Protein AF-A0A380DMB0-F1 (afdb_monomer_lite)

Sequence (54 aa):
MKPALARGELQCIGATTLDEYRKNIEKDAALERRFQPVQVDEPSVVDTVAILKD

Radius of gyration: 15.46 Å; chains: 1; bounding box: 32×20×40 Å

Secondary structure (DSSP, 8-state):
-HHHHHHT---------HHHHHHHTTT-HHHHTTPPP---PPPPHHHHHHHTT-

InterPro domains:
  IPR027417 P-loop containing nucleoside triphosphate hydrolase [G3DSA:3.40.50.300] (1-53)
  IPR027417 P-loop containing nucleoside triphosphate hydrolase [SSF52540] (2-53)
  IPR050130 ATP-dependent Clp protease/Chaperone ClpA/ClpB [PTHR11638] (1-53)

Foldseek 3Di:
DLVCLLVVVDDDDDDDDPVCCVVPQVVDPSNPVRDDDDDDDDDDPVVVVVVVVD

Organism: Staphylococcus aureus (NCBI:txid1280)

Structure (mmCIF, N/CA/C/O backbone):
data_AF-A0A380DMB0-F1
#
_entry.id   AF-A0A380DMB0-F1
#
loop_
_atom_site.group_PDB
_atom_site.id
_atom_site.type_symbol
_atom_site.label_atom_id
_atom_site.label_alt_id
_atom_site.label_comp_id
_atom_site.label_asym_id
_atom_site.label_entity_id
_atom_site.label_seq_id
_atom_site.pdbx_PDB_ins_code
_atom_site.Cartn_x
_atom_site.Cartn_y
_atom_site.Cartn_z
_atom_site.occupancy
_atom_site.B_iso_or_equiv
_atom_site.auth_seq_id
_atom_site.auth_comp_id
_atom_site.auth_asym_id
_atom_site.auth_atom_id
_atom_site.pdbx_PDB_model_num
ATOM 1 N N . MET A 1 1 ? -21.000 2.112 6.746 1.00 59.50 1 MET A N 1
ATOM 2 C CA . MET A 1 1 ? -19.903 1.183 6.375 1.00 59.50 1 MET A CA 1
ATOM 3 C C . MET A 1 1 ? -19.172 0.583 7.573 1.00 59.50 1 MET A C 1
ATOM 5 O O . MET A 1 1 ? -19.082 -0.636 7.622 1.00 59.50 1 MET A O 1
ATOM 9 N N . LYS A 1 2 ? -18.717 1.375 8.562 1.00 64.44 2 LYS A N 1
ATOM 10 C CA . LYS A 1 2 ? -17.998 0.870 9.758 1.00 64.44 2 LYS A CA 1
ATOM 11 C C . LYS A 1 2 ? -18.621 -0.371 10.448 1.00 64.44 2 LYS A C 1
ATOM 13 O O . LYS A 1 2 ? -17.860 -1.274 10.780 1.00 64.44 2 LYS A O 1
ATOM 18 N N . PRO A 1 3 ? -19.957 -0.497 10.601 1.00 69.94 3 PRO A N 1
ATOM 19 C CA . PRO A 1 3 ? -20.542 -1.677 11.247 1.00 69.94 3 PRO A CA 1
ATOM 20 C C . PRO A 1 3 ? -20.384 -2.982 10.449 1.00 69.94 3 PRO A C 1
ATOM 22 O O . PRO A 1 3 ? -20.148 -4.026 11.044 1.00 69.94 3 PRO A O 1
ATOM 25 N N . ALA A 1 4 ? -20.487 -2.934 9.116 1.00 71.88 4 ALA A N 1
ATOM 26 C CA . ALA A 1 4 ? -20.407 -4.124 8.257 1.00 71.88 4 ALA A CA 1
ATOM 27 C C . ALA A 1 4 ? -18.971 -4.666 8.149 1.00 71.88 4 ALA A C 1
ATOM 29 O O . ALA A 1 4 ? -18.754 -5.874 8.192 1.00 71.88 4 ALA A O 1
ATOM 30 N N . LEU A 1 5 ? -17.984 -3.764 8.108 1.00 68.44 5 LEU A N 1
ATOM 31 C CA . LEU A 1 5 ? -16.558 -4.103 8.184 1.00 68.44 5 LEU A CA 1
ATOM 32 C C . LEU A 1 5 ? -16.189 -4.733 9.535 1.00 68.44 5 LEU A C 1
ATOM 34 O O . LEU A 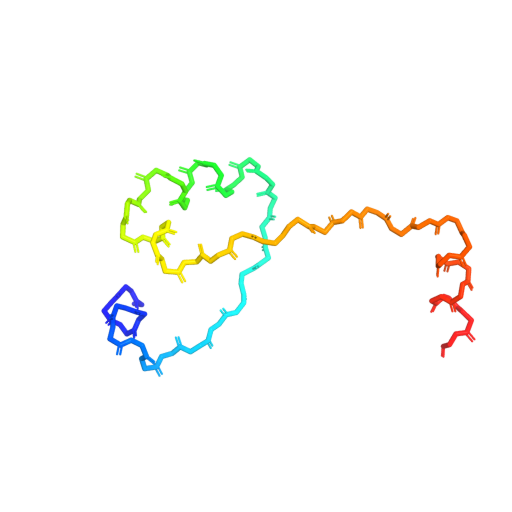1 5 ? -15.471 -5.726 9.583 1.00 68.44 5 LEU A O 1
ATOM 38 N N . ALA A 1 6 ? -16.719 -4.197 10.639 1.00 67.88 6 ALA A N 1
ATOM 39 C CA . ALA A 1 6 ? -16.456 -4.728 11.977 1.00 67.88 6 ALA A CA 1
ATOM 40 C C . ALA A 1 6 ? -17.020 -6.146 12.183 1.00 67.88 6 ALA A C 1
ATOM 42 O O . ALA A 1 6 ? -16.424 -6.937 12.918 1.00 67.88 6 ALA A O 1
ATOM 43 N N . ARG A 1 7 ? -18.143 -6.465 11.524 1.00 77.06 7 ARG A N 1
ATOM 44 C CA . ARG A 1 7 ? -18.769 -7.796 11.544 1.00 77.06 7 ARG A CA 1
ATOM 45 C C . ARG A 1 7 ? -18.169 -8.782 10.536 1.00 77.06 7 ARG A C 1
ATOM 47 O O . ARG A 1 7 ? -18.499 -9.957 10.601 1.00 77.06 7 ARG A O 1
ATOM 54 N N . GLY A 1 8 ? -17.281 -8.334 9.642 1.00 71.62 8 GLY A N 1
ATOM 55 C CA . GLY A 1 8 ? -16.664 -9.186 8.617 1.00 71.62 8 GLY A CA 1
ATOM 56 C C . GLY A 1 8 ? -17.608 -9.591 7.478 1.00 71.62 8 GLY A C 1
ATOM 57 O O . GLY A 1 8 ? -17.268 -10.458 6.686 1.00 71.62 8 GLY A O 1
ATOM 58 N N . GLU A 1 9 ? -18.777 -8.954 7.372 1.00 81.69 9 GLU A N 1
ATOM 59 C CA . GLU A 1 9 ? -19.799 -9.227 6.345 1.00 81.69 9 GLU A CA 1
ATOM 60 C C . GLU A 1 9 ? -19.425 -8.645 4.970 1.00 81.69 9 GLU A C 1
ATOM 62 O O . GLU A 1 9 ? -20.110 -8.887 3.979 1.00 81.69 9 GLU A O 1
ATOM 67 N N . LEU A 1 10 ? -18.357 -7.846 4.910 1.00 79.56 10 LEU A N 1
ATOM 68 C CA . LEU A 1 10 ? -17.887 -7.175 3.708 1.00 79.56 10 LEU A CA 1
ATOM 69 C C . LEU A 1 10 ? -16.370 -7.329 3.591 1.00 79.56 10 LEU A C 1
ATOM 71 O O . LEU A 1 10 ? -15.629 -6.840 4.445 1.00 79.56 10 LEU A O 1
ATOM 75 N N . GLN A 1 11 ? -15.923 -7.961 2.508 1.00 82.75 11 GLN A N 1
ATOM 76 C CA . GLN A 1 11 ? -14.525 -7.955 2.090 1.00 82.75 11 GLN A CA 1
ATOM 77 C C . GLN A 1 11 ? -14.320 -6.860 1.047 1.00 82.75 11 GLN A C 1
ATOM 79 O O . GLN A 1 11 ? -15.068 -6.763 0.075 1.00 82.75 11 GLN A O 1
ATOM 84 N N . CYS A 1 12 ? -13.310 -6.023 1.253 1.00 86.88 12 CYS A N 1
ATOM 85 C CA . CYS A 1 12 ? -12.937 -4.987 0.302 1.00 86.88 12 CYS A CA 1
ATOM 86 C C . CYS A 1 12 ? -11.426 -4.769 0.313 1.00 86.88 12 CYS A C 1
ATOM 88 O O . CYS A 1 12 ? -10.770 -4.977 1.333 1.00 86.88 12 CYS A O 1
ATOM 90 N N . ILE A 1 13 ? -10.899 -4.295 -0.813 1.00 90.31 13 ILE A N 1
ATOM 91 C CA . ILE A 1 13 ? -9.513 -3.850 -0.949 1.00 90.31 13 ILE A CA 1
ATOM 92 C C . ILE A 1 13 ? -9.546 -2.332 -1.120 1.00 90.31 13 ILE A C 1
ATOM 94 O O . ILE A 1 13 ? -10.289 -1.818 -1.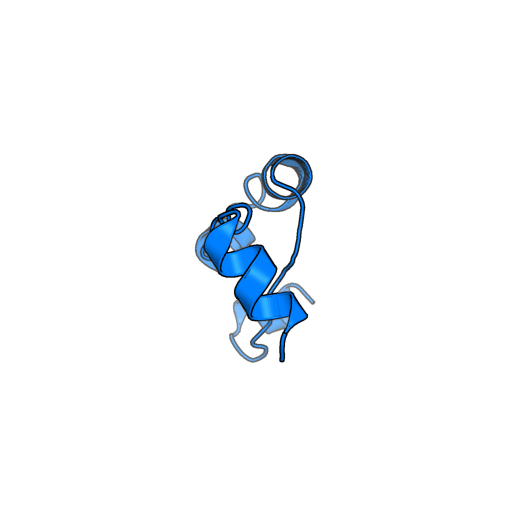956 1.00 90.31 13 ILE A O 1
ATOM 98 N N . GLY A 1 14 ? -8.786 -1.619 -0.291 1.00 90.12 14 GLY A N 1
ATOM 99 C CA . GLY A 1 14 ? -8.589 -0.179 -0.426 1.00 90.12 14 GLY A CA 1
ATOM 100 C C . GLY A 1 14 ? -7.340 0.118 -1.251 1.00 90.12 14 GLY A C 1
ATOM 101 O O . GLY A 1 14 ? -6.337 -0.573 -1.106 1.00 90.12 14 GLY A O 1
ATOM 102 N N . ALA A 1 15 ? -7.395 1.159 -2.080 1.00 94.25 15 ALA A N 1
ATOM 103 C CA . ALA A 1 15 ? -6.239 1.708 -2.780 1.00 94.25 15 ALA A CA 1
ATOM 104 C C . ALA A 1 15 ? -6.116 3.188 -2.402 1.00 94.25 15 ALA A C 1
ATOM 106 O O . ALA A 1 15 ? -7.003 3.983 -2.710 1.00 94.25 15 ALA A O 1
ATOM 107 N N . THR A 1 16 ? -5.057 3.539 -1.677 1.00 92.69 16 THR A N 1
ATOM 108 C CA . THR A 1 16 ? -4.809 4.900 -1.183 1.00 92.69 16 THR A CA 1
ATOM 109 C C . THR A 1 16 ? -3.334 5.235 -1.311 1.00 92.69 16 THR A C 1
ATOM 111 O O . THR A 1 16 ? -2.488 4.340 -1.334 1.00 92.69 16 THR A O 1
ATOM 114 N N . THR A 1 17 ? -3.005 6.523 -1.301 1.00 92.81 17 THR A N 1
ATOM 115 C CA . THR A 1 17 ? -1.614 6.942 -1.095 1.00 92.81 17 THR A CA 1
ATOM 116 C C . THR A 1 17 ? -1.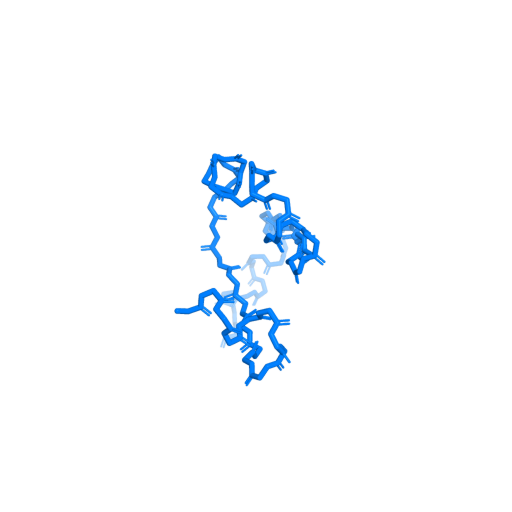155 6.638 0.337 1.00 92.81 17 THR A C 1
ATOM 118 O O . THR A 1 17 ? -1.972 6.468 1.252 1.00 92.81 17 THR A O 1
ATOM 121 N N . LEU A 1 18 ? 0.165 6.597 0.554 1.00 89.75 18 LEU A N 1
ATOM 122 C CA . LEU A 1 18 ? 0.746 6.408 1.890 1.00 89.75 18 LEU A CA 1
ATOM 123 C C . LEU A 1 18 ? 0.289 7.501 2.869 1.00 89.75 18 LEU A C 1
ATOM 125 O O . LEU A 1 18 ? -0.008 7.212 4.028 1.00 89.75 18 LEU A O 1
ATOM 129 N N . ASP A 1 19 ? 0.182 8.743 2.402 1.00 91.44 19 ASP A N 1
ATOM 130 C CA . ASP A 1 19 ? -0.206 9.877 3.243 1.00 91.44 19 ASP A CA 1
ATOM 131 C C . ASP A 1 19 ? -1.678 9.807 3.667 1.00 91.44 19 ASP A C 1
ATOM 133 O O . ASP A 1 19 ? -2.017 10.080 4.823 1.00 91.44 19 ASP A O 1
ATOM 137 N N . GLU A 1 20 ? -2.567 9.384 2.767 1.00 90.19 20 GLU A N 1
ATOM 138 C CA . GLU A 1 20 ? -3.982 9.182 3.085 1.00 90.19 20 GLU A CA 1
ATOM 139 C C . GLU A 1 20 ? -4.196 8.012 4.043 1.00 90.19 20 GLU A C 1
ATOM 141 O O . GLU A 1 20 ? -5.022 8.129 4.956 1.00 90.19 20 GLU A O 1
ATOM 146 N N . TYR A 1 21 ? -3.437 6.923 3.875 1.00 89.81 21 TYR A N 1
ATOM 147 C CA . TYR A 1 21 ? -3.459 5.784 4.790 1.00 89.81 21 TYR A CA 1
ATOM 148 C C . TYR A 1 21 ? -3.070 6.219 6.208 1.00 89.81 21 TYR A C 1
ATOM 150 O O . TYR A 1 21 ? -3.835 6.015 7.154 1.00 89.81 21 TYR A O 1
ATOM 158 N N . ARG A 1 22 ? -1.941 6.926 6.345 1.00 88.62 22 ARG A N 1
ATOM 159 C CA . ARG A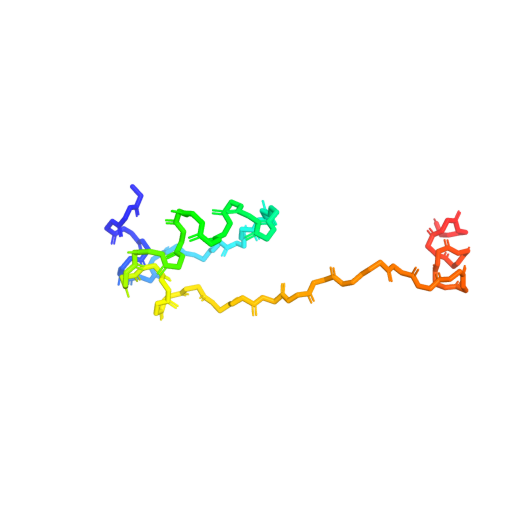 1 22 ? -1.451 7.456 7.629 1.00 88.62 22 ARG A CA 1
ATOM 160 C C . ARG A 1 22 ? -2.437 8.421 8.277 1.00 88.62 22 ARG A C 1
ATOM 162 O O . ARG A 1 22 ? -2.631 8.421 9.489 1.00 88.62 22 ARG A O 1
ATOM 169 N N . LYS A 1 23 ? -3.066 9.289 7.481 1.00 89.50 23 LYS A N 1
ATOM 170 C CA . LYS A 1 23 ? -3.978 10.314 8.001 1.00 89.50 23 LYS A CA 1
ATOM 171 C C . LYS A 1 23 ? -5.316 9.739 8.460 1.00 89.50 23 LYS A C 1
ATOM 173 O O . LYS A 1 23 ? -5.852 10.242 9.446 1.00 89.50 23 LYS A O 1
ATOM 178 N N . ASN A 1 24 ? -5.858 8.750 7.748 1.00 85.00 24 ASN A N 1
ATOM 179 C CA . ASN A 1 24 ? -7.256 8.339 7.909 1.00 85.00 24 ASN A CA 1
ATOM 180 C C . ASN A 1 24 ? -7.442 6.911 8.440 1.00 85.00 24 ASN A C 1
ATOM 182 O O . ASN A 1 24 ? -8.447 6.658 9.100 1.00 85.00 24 ASN A O 1
ATOM 186 N N . ILE A 1 25 ? -6.518 5.988 8.154 1.00 86.44 25 ILE A N 1
ATOM 187 C CA . ILE A 1 25 ? -6.640 4.571 8.529 1.00 86.44 25 ILE A CA 1
ATOM 188 C C . ILE A 1 25 ? -5.800 4.266 9.765 1.00 86.44 25 ILE A C 1
ATOM 190 O O . ILE A 1 25 ? -6.333 3.766 10.748 1.00 86.44 25 ILE A O 1
ATOM 194 N N . GLU A 1 26 ? -4.523 4.645 9.757 1.00 85.94 26 GLU A N 1
ATOM 195 C CA . GLU A 1 26 ? -3.595 4.378 10.867 1.00 85.94 26 GLU A CA 1
ATOM 196 C C . GLU A 1 26 ? -4.003 5.096 12.164 1.00 85.94 26 GLU A C 1
ATOM 198 O O . GLU A 1 26 ? -3.801 4.589 13.262 1.00 85.94 26 GLU A O 1
ATOM 203 N N . LYS A 1 27 ? -4.660 6.258 12.060 1.00 85.06 27 LYS A N 1
ATOM 204 C CA . LYS A 1 27 ? -5.180 6.982 13.235 1.00 85.06 27 LYS A CA 1
ATOM 205 C C . LYS A 1 27 ? -6.426 6.349 13.858 1.00 85.06 27 LYS A C 1
ATOM 207 O O . LYS A 1 27 ? -6.790 6.722 14.973 1.00 85.06 27 LYS A O 1
ATOM 212 N N . ASP A 1 28 ? -7.110 5.446 13.157 1.00 87.38 28 ASP A N 1
ATOM 213 C CA . ASP A 1 28 ? -8.314 4.775 13.647 1.00 87.38 28 ASP A CA 1
ATOM 214 C C . ASP A 1 28 ? -7.971 3.328 14.025 1.00 87.38 28 ASP A C 1
ATOM 216 O O . ASP A 1 28 ? -7.913 2.433 13.180 1.00 87.38 28 ASP A O 1
ATOM 220 N N . ALA A 1 29 ? -7.791 3.087 15.326 1.00 83.00 29 ALA A N 1
ATOM 221 C CA . ALA A 1 29 ? -7.391 1.787 15.870 1.00 83.00 29 ALA A CA 1
ATOM 222 C C . ALA A 1 29 ? -8.335 0.625 15.493 1.00 83.00 29 ALA A C 1
ATOM 224 O O . ALA A 1 29 ? -7.939 -0.541 15.547 1.00 83.00 29 ALA A O 1
ATOM 225 N N . ALA A 1 30 ? -9.596 0.903 15.140 1.00 83.06 30 ALA A N 1
ATOM 226 C CA . ALA A 1 30 ? -10.515 -0.134 14.683 1.00 83.06 30 ALA A CA 1
ATOM 227 C C . ALA A 1 30 ? -10.266 -0.517 13.218 1.00 83.06 30 ALA A C 1
ATOM 229 O O . ALA A 1 30 ? -10.466 -1.678 12.862 1.00 83.06 30 ALA A O 1
ATOM 230 N N . LEU A 1 31 ? -9.842 0.433 12.380 1.00 83.06 31 LEU A N 1
ATOM 231 C CA . LEU A 1 31 ? -9.530 0.192 10.971 1.00 83.06 31 LEU A CA 1
ATOM 232 C C . LEU A 1 31 ? -8.142 -0.429 10.810 1.00 83.06 31 LEU A C 1
ATOM 234 O O . LEU A 1 31 ? -8.017 -1.411 10.085 1.00 83.06 31 LEU A O 1
ATOM 238 N N . GLU A 1 32 ? -7.140 0.057 11.542 1.00 82.19 32 GLU A N 1
ATOM 239 C CA . GLU A 1 32 ? -5.772 -0.485 11.530 1.00 82.19 32 GLU A CA 1
ATOM 240 C C . GLU A 1 32 ? -5.734 -1.991 11.853 1.00 82.19 32 GLU A C 1
ATOM 242 O O . GLU A 1 32 ? -5.017 -2.762 11.227 1.00 82.19 32 GLU A O 1
ATOM 247 N N . ARG A 1 33 ? -6.578 -2.456 12.783 1.00 82.88 33 ARG A N 1
ATOM 248 C CA . ARG A 1 33 ? -6.670 -3.885 13.143 1.00 82.88 33 ARG A CA 1
ATOM 249 C C . ARG A 1 33 ? -7.387 -4.751 12.106 1.00 82.88 33 ARG A C 1
ATOM 251 O O . ARG A 1 33 ? -7.398 -5.973 12.240 1.00 82.88 33 ARG A O 1
ATOM 258 N N . ARG A 1 34 ? -8.080 -4.139 11.146 1.00 83.44 34 ARG A N 1
ATOM 259 C CA . ARG A 1 34 ? -8.935 -4.829 10.164 1.00 83.44 34 ARG A CA 1
ATOM 260 C C . ARG A 1 34 ? -8.366 -4.768 8.756 1.00 83.44 34 ARG A C 1
ATOM 262 O O . ARG A 1 34 ? -8.604 -5.691 7.984 1.00 83.44 34 ARG A O 1
ATOM 269 N N . PHE A 1 35 ? -7.626 -3.714 8.436 1.00 85.50 35 PHE A N 1
ATOM 270 C CA . PHE A 1 35 ? -6.914 -3.572 7.179 1.00 85.50 35 PHE A CA 1
ATOM 271 C C . PHE A 1 35 ? -5.449 -3.929 7.382 1.00 85.50 35 PHE A C 1
ATOM 273 O O . PHE A 1 35 ? -4.747 -3.278 8.145 1.00 85.50 35 PHE A O 1
ATOM 280 N N . GLN A 1 36 ? -4.985 -4.952 6.670 1.00 86.38 36 GLN A N 1
ATOM 281 C CA . GLN A 1 36 ? -3.561 -5.231 6.571 1.00 86.38 36 GLN A CA 1
ATOM 282 C C . GLN A 1 36 ? -2.983 -4.398 5.417 1.00 86.38 36 GLN A C 1
ATOM 284 O O . GLN A 1 36 ? -3.426 -4.579 4.279 1.00 86.38 36 GLN A O 1
ATOM 289 N N . PRO A 1 37 ? -2.035 -3.480 5.671 1.00 89.25 37 PRO A N 1
ATOM 290 C CA . PRO A 1 37 ? -1.420 -2.706 4.605 1.00 89.25 37 PRO A CA 1
ATOM 291 C C . PRO A 1 37 ? -0.537 -3.610 3.741 1.00 89.25 37 PRO A C 1
ATOM 293 O O . PRO A 1 37 ? 0.261 -4.394 4.254 1.00 89.25 37 PRO A O 1
ATOM 296 N N . VAL A 1 38 ? -0.665 -3.463 2.425 1.00 92.62 38 VAL A N 1
ATOM 297 C CA . VAL A 1 38 ? 0.225 -4.070 1.432 1.00 92.62 38 VAL A CA 1
ATOM 298 C C . VAL A 1 38 ? 0.864 -2.926 0.661 1.00 92.62 38 VAL A C 1
ATOM 300 O O . VAL A 1 38 ? 0.156 -2.144 0.028 1.00 92.62 38 VAL A O 1
ATOM 303 N N . GLN A 1 39 ? 2.187 -2.790 0.756 1.00 93.25 39 GLN A N 1
ATOM 304 C CA . GLN A 1 39 ? 2.913 -1.828 -0.067 1.00 93.25 39 GLN A CA 1
ATOM 305 C C . GLN A 1 39 ? 3.053 -2.382 -1.480 1.00 93.25 39 GLN A C 1
ATOM 307 O O . GLN A 1 39 ? 3.393 -3.549 -1.668 1.00 93.25 39 GLN A O 1
ATOM 312 N N . VAL A 1 40 ? 2.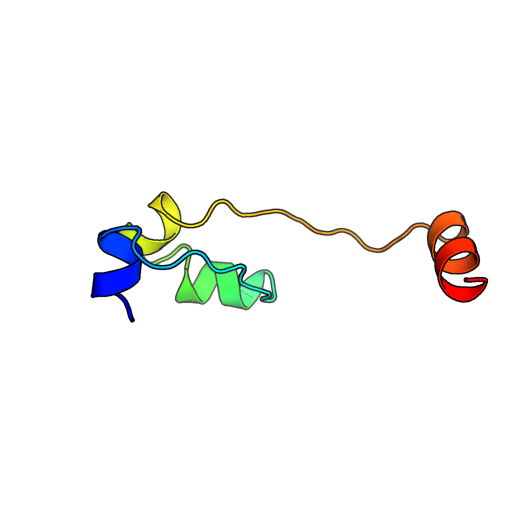740 -1.536 -2.454 1.00 93.38 40 VAL A N 1
ATOM 313 C CA . VAL A 1 40 ? 2.881 -1.837 -3.873 1.00 93.38 40 VAL A CA 1
ATOM 314 C C . VAL A 1 40 ? 3.921 -0.877 -4.411 1.00 93.38 40 VAL A C 1
ATOM 316 O O . VAL A 1 40 ? 3.701 0.335 -4.413 1.00 93.38 40 VAL A O 1
ATOM 319 N N . ASP A 1 41 ? 5.049 -1.436 -4.820 1.00 93.31 41 ASP A N 1
ATOM 320 C CA . ASP A 1 41 ? 6.144 -0.675 -5.400 1.00 93.31 41 ASP A CA 1
ATOM 321 C C . ASP A 1 41 ? 5.935 -0.483 -6.903 1.00 93.31 41 ASP A C 1
ATOM 323 O O . ASP A 1 41 ? 5.137 -1.172 -7.548 1.00 93.31 41 ASP A O 1
ATOM 327 N N . GLU A 1 42 ? 6.664 0.477 -7.465 1.00 94.75 42 GLU A N 1
ATOM 328 C CA . GLU A 1 42 ? 6.695 0.678 -8.907 1.00 94.75 42 GLU A CA 1
ATOM 329 C C . GLU A 1 42 ? 7.272 -0.572 -9.601 1.00 94.75 42 GLU A C 1
ATOM 331 O O . GLU A 1 42 ? 8.260 -1.139 -9.117 1.00 94.75 42 GLU A O 1
ATOM 336 N N . PRO A 1 43 ? 6.682 -1.021 -10.725 1.00 96.12 43 PRO A N 1
ATOM 337 C CA . PRO A 1 43 ? 7.247 -2.121 -11.495 1.00 96.12 43 PRO A CA 1
ATOM 338 C C . PRO A 1 43 ? 8.672 -1.794 -11.950 1.00 96.12 43 PRO A C 1
ATOM 340 O O . PRO A 1 43 ? 8.998 -0.654 -12.287 1.00 96.12 43 PRO A O 1
ATOM 343 N N . SER A 1 44 ? 9.530 -2.814 -12.033 1.00 97.31 44 SER A N 1
ATOM 344 C CA . SER A 1 44 ? 10.840 -2.625 -12.655 1.00 97.31 44 SER A CA 1
ATOM 345 C C . SER A 1 44 ? 10.682 -2.271 -14.138 1.00 97.31 44 SER A C 1
ATOM 347 O O . SER A 1 44 ? 9.632 -2.496 -14.746 1.00 97.31 44 SER A O 1
ATOM 349 N N . VAL A 1 45 ? 11.738 -1.756 -14.772 1.00 97.00 45 VAL A N 1
ATOM 350 C CA . VAL A 1 45 ? 11.710 -1.477 -16.220 1.00 97.00 45 VAL A CA 1
ATOM 351 C C . VAL A 1 45 ? 11.375 -2.745 -17.016 1.00 97.00 45 VAL A C 1
ATOM 353 O O . VAL A 1 45 ? 10.616 -2.683 -17.980 1.00 97.00 45 VAL A O 1
ATOM 356 N N . VAL A 1 46 ? 11.905 -3.900 -16.597 1.00 96.94 46 VAL A N 1
ATOM 357 C CA . VAL A 1 46 ? 11.644 -5.190 -17.253 1.00 96.94 46 VAL A CA 1
ATOM 358 C C . VAL A 1 46 ? 10.174 -5.582 -17.104 1.00 96.94 46 VAL A C 1
ATOM 360 O O . VAL A 1 46 ? 9.547 -5.939 -18.101 1.00 96.94 46 VAL A O 1
ATOM 363 N N . ASP A 1 47 ? 9.611 -5.442 -15.902 1.00 96.44 47 ASP A N 1
ATOM 364 C CA . ASP A 1 47 ? 8.203 -5.763 -15.633 1.00 96.44 47 ASP A CA 1
ATOM 365 C C . ASP A 1 47 ? 7.264 -4.803 -16.368 1.00 96.44 47 ASP A C 1
ATOM 367 O O . ASP A 1 47 ? 6.280 -5.229 -16.963 1.00 96.44 47 ASP A O 1
ATOM 371 N N . THR A 1 48 ? 7.607 -3.515 -16.415 1.00 96.56 48 THR A N 1
ATOM 372 C CA . THR A 1 48 ? 6.856 -2.493 -17.156 1.00 96.56 48 THR A CA 1
ATOM 373 C C . THR A 1 48 ? 6.790 -2.834 -18.642 1.00 96.56 48 THR A C 1
ATOM 375 O O . THR A 1 48 ? 5.727 -2.768 -19.256 1.00 96.56 48 THR A O 1
ATOM 378 N N . VAL A 1 49 ? 7.919 -3.240 -19.232 1.00 96.50 49 VAL A N 1
ATOM 379 C CA . VAL A 1 49 ? 7.972 -3.666 -20.637 1.00 96.50 49 VAL A CA 1
ATOM 380 C C . VAL A 1 49 ? 7.166 -4.947 -20.868 1.00 96.50 49 VAL A C 1
ATOM 382 O O . VAL A 1 49 ? 6.602 -5.094 -21.949 1.00 96.50 49 VAL A O 1
ATOM 385 N N . ALA A 1 50 ? 7.107 -5.864 -19.899 1.00 96.69 50 ALA A N 1
ATOM 386 C CA . ALA A 1 50 ? 6.280 -7.066 -19.994 1.00 96.69 50 ALA A CA 1
ATOM 387 C C . ALA A 1 50 ? 4.779 -6.730 -19.939 1.00 96.69 50 ALA A C 1
ATOM 389 O O . ALA A 1 50 ? 4.051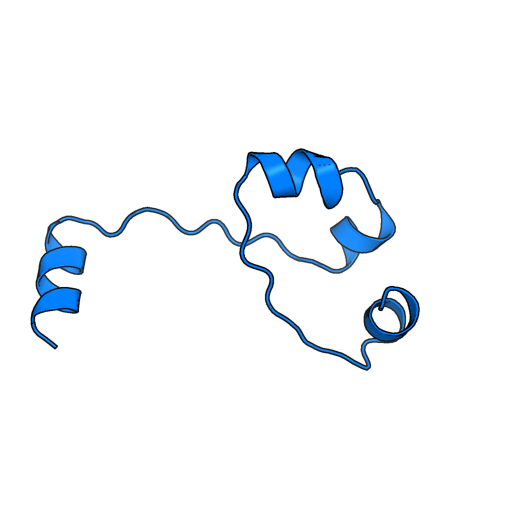 -7.127 -20.840 1.00 96.69 50 ALA A O 1
ATOM 390 N N . ILE A 1 51 ? 4.347 -5.918 -18.966 1.00 94.50 51 ILE A N 1
ATOM 391 C CA . ILE A 1 51 ? 2.946 -5.492 -18.787 1.00 94.50 51 ILE A CA 1
ATOM 392 C C . ILE A 1 51 ? 2.391 -4.799 -20.040 1.00 94.50 51 ILE A C 1
ATOM 394 O O . ILE A 1 51 ? 1.226 -4.971 -20.365 1.00 94.50 51 ILE A O 1
ATOM 398 N N . LEU A 1 52 ? 3.208 -4.006 -20.743 1.00 95.81 52 LEU A N 1
ATOM 399 C CA . LEU A 1 52 ? 2.780 -3.280 -21.949 1.00 95.81 52 LEU A CA 1
ATOM 400 C C . LEU A 1 52 ? 2.707 -4.144 -23.218 1.00 95.81 52 LEU A C 1
ATOM 402 O O . LEU A 1 52 ? 2.226 -3.663 -24.245 1.00 95.81 52 LEU A O 1
ATOM 406 N N . LYS A 1 53 ? 3.274 -5.353 -23.197 1.00 90.19 53 LYS A N 1
ATOM 407 C CA . LYS A 1 53 ? 3.306 -6.257 -24.357 1.00 90.19 53 LYS A CA 1
ATOM 408 C C . LYS A 1 53 ? 2.129 -7.232 -24.395 1.00 90.19 53 LYS A C 1
ATOM 410 O O . LYS A 1 53 ? 1.902 -7.799 -25.465 1.00 90.19 53 LYS A O 1
ATOM 415 N N . ASP A 1 54 ? 1.443 -7.409 -23.271 1.00 68.00 54 ASP A N 1
ATOM 416 C CA . ASP A 1 54 ? 0.206 -8.186 -23.135 1.00 68.00 54 ASP A CA 1
ATOM 417 C C . ASP A 1 54 ? -1.033 -7.316 -23.419 1.00 68.00 54 ASP A C 1
ATOM 419 O O . ASP A 1 54 ? -2.010 -7.857 -23.991 1.00 68.00 54 ASP A O 1
#

pLDDT: mean 86.28, std 9.31, range [59.5, 97.31]